Protein AF-B0CR31-F1 (afdb_monomer_lite)

Foldseek 3Di:
DDLPDPDPDPVVSVCVCVVQVVVVVVVCVVVVVVLVVCCVPPNDPVCSVVSVVVVCVVSVVVSVVVVVVSVVVVVVVVVVVVVVVVD

pLDDT: mean 82.7, std 15.29, range [37.91, 97.81]

Organism: Laccaria bicolor (strain S238N-H82 / ATCC MYA-4686) (NCBI:txid486041)

Sequence (87 aa):
MAIINGATTLDEVIKTIKGGFFAVIRISWIVSPLSLIIAQKFIPVELWVPFFNCVQFVLGTYFNMRVKQQRIAAIKKAEQEKRERKD

Radius of gyration: 18.49 Å; chains: 1; bounding box: 48×26×46 Å

Structure (mmCIF, N/CA/C/O backbone):
data_AF-B0CR31-F1
#
_entry.id   AF-B0CR31-F1
#
loop_
_atom_site.group_PDB
_atom_site.id
_atom_site.type_symbol
_atom_site.label_atom_id
_atom_site.label_alt_id
_atom_site.label_comp_id
_atom_site.label_asym_id
_atom_site.label_entity_id
_atom_site.label_seq_id
_atom_site.pdbx_PDB_ins_code
_atom_site.Cartn_x
_atom_site.Cartn_y
_atom_site.Cartn_z
_atom_site.occupancy
_atom_site.B_iso_or_equiv
_atom_site.auth_seq_id
_atom_site.auth_comp_id
_atom_site.auth_asym_id
_atom_site.auth_atom_id
_atom_site.pdbx_PDB_model_num
ATOM 1 N N . MET A 1 1 ? 2.625 20.069 10.823 1.00 37.91 1 MET A N 1
ATOM 2 C CA . MET A 1 1 ? 2.978 18.639 10.948 1.00 37.91 1 MET A CA 1
ATOM 3 C C . MET A 1 1 ? 1.816 17.914 11.603 1.00 37.91 1 MET A C 1
ATOM 5 O O . MET A 1 1 ? 1.634 18.035 12.804 1.00 37.91 1 MET A O 1
ATOM 9 N N . ALA A 1 2 ? 0.971 17.258 10.808 1.00 40.94 2 ALA A N 1
ATOM 10 C CA . ALA A 1 2 ? -0.155 16.485 11.321 1.00 40.94 2 ALA A CA 1
ATOM 11 C C . ALA A 1 2 ? 0.323 15.050 11.567 1.00 40.94 2 ALA A C 1
ATOM 13 O O . ALA A 1 2 ? 0.500 14.286 10.620 1.00 40.94 2 ALA A O 1
ATOM 14 N N . ILE A 1 3 ? 0.567 14.693 12.826 1.00 50.84 3 ILE A N 1
ATOM 15 C CA . ILE A 1 3 ? 0.937 13.329 13.220 1.00 50.84 3 ILE A CA 1
ATOM 16 C C . ILE A 1 3 ? -0.366 12.511 13.253 1.00 50.84 3 ILE A C 1
ATOM 18 O O . ILE A 1 3 ? -0.935 12.249 14.295 1.00 50.84 3 ILE A O 1
ATOM 22 N N . ILE A 1 4 ? -0.907 12.224 12.064 1.00 49.00 4 ILE A N 1
ATOM 23 C CA . ILE A 1 4 ? -2.128 11.446 11.793 1.00 49.00 4 ILE A CA 1
ATOM 24 C C . ILE A 1 4 ? -3.393 11.981 12.507 1.00 49.00 4 ILE A C 1
ATOM 26 O O . ILE A 1 4 ? -3.726 11.624 13.630 1.00 49.00 4 ILE A O 1
ATOM 30 N N . ASN A 1 5 ? -4.166 12.794 11.780 1.00 54.75 5 ASN A N 1
ATOM 31 C CA . ASN A 1 5 ? -5.565 13.129 12.089 1.00 54.75 5 ASN A CA 1
ATOM 32 C C . ASN A 1 5 ? -5.842 13.784 13.466 1.00 54.75 5 ASN A C 1
ATOM 34 O O . ASN A 1 5 ? -6.919 13.595 14.022 1.00 54.7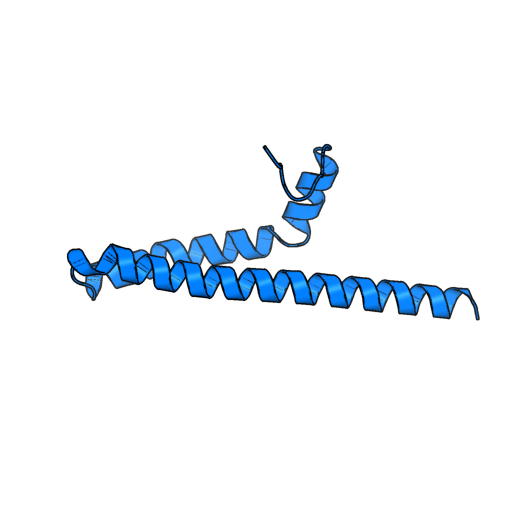5 5 ASN A O 1
ATOM 38 N N . GLY A 1 6 ? -4.896 14.564 14.003 1.00 54.66 6 GLY A N 1
ATOM 39 C CA . GLY A 1 6 ? -5.093 15.344 15.236 1.00 54.66 6 GLY A CA 1
ATOM 40 C C . GLY A 1 6 ? -4.785 14.604 16.541 1.00 54.66 6 GLY A C 1
ATOM 41 O O . GLY A 1 6 ? -4.977 15.186 17.603 1.00 54.66 6 GLY A O 1
ATOM 42 N N . ALA A 1 7 ? -4.277 13.370 16.470 1.00 54.41 7 ALA A N 1
ATOM 43 C CA . ALA A 1 7 ? -3.785 12.637 17.631 1.00 54.41 7 ALA A CA 1
ATOM 44 C C . ALA A 1 7 ? -2.501 13.291 18.167 1.00 54.41 7 ALA A C 1
ATOM 46 O O . ALA A 1 7 ? -1.464 13.287 17.502 1.00 54.41 7 ALA A O 1
ATOM 47 N N . THR A 1 8 ? -2.564 13.886 19.355 1.00 57.56 8 THR A N 1
ATOM 48 C CA . THR A 1 8 ? -1.412 14.546 19.997 1.00 57.56 8 THR A CA 1
ATOM 49 C C . THR A 1 8 ? -0.706 13.638 21.001 1.00 57.56 8 THR A C 1
ATOM 51 O O . THR A 1 8 ? 0.389 13.968 21.455 1.00 57.56 8 THR A O 1
ATOM 54 N N . THR A 1 9 ? -1.291 12.478 21.322 1.00 69.06 9 THR A N 1
ATOM 55 C CA . THR A 1 9 ? -0.763 11.540 22.322 1.00 69.06 9 THR A CA 1
ATOM 56 C C . THR A 1 9 ? -0.187 10.268 21.690 1.00 69.06 9 THR A C 1
ATOM 58 O O . THR A 1 9 ? -0.707 9.739 20.704 1.00 69.06 9 THR A O 1
ATOM 61 N N . LEU A 1 10 ? 0.903 9.746 22.269 1.00 61.75 10 LEU A N 1
ATOM 62 C CA . LEU A 1 10 ? 1.574 8.526 21.790 1.00 61.75 10 LEU A CA 1
ATOM 63 C C . LEU A 1 10 ? 0.634 7.310 21.785 1.00 61.75 10 LEU A C 1
ATOM 65 O O . LEU A 1 10 ? 0.705 6.485 20.874 1.00 61.75 10 LEU A O 1
ATOM 69 N N . ASP A 1 11 ? -0.290 7.230 22.742 1.00 65.62 11 ASP A N 1
ATOM 70 C CA . ASP A 1 11 ? -1.287 6.162 22.810 1.00 65.62 11 ASP A CA 1
ATOM 71 C C . ASP A 1 11 ? -2.273 6.199 21.640 1.00 65.62 11 ASP A C 1
ATOM 73 O O . ASP A 1 11 ? -2.589 5.153 21.073 1.00 65.62 11 ASP A O 1
ATOM 77 N N . GLU A 1 12 ? -2.724 7.381 21.211 1.00 62.84 12 GLU A N 1
ATOM 78 C CA . GLU A 1 12 ? -3.596 7.523 20.039 1.00 62.84 12 GLU A CA 1
ATOM 79 C C . GLU A 1 12 ? -2.875 7.150 18.744 1.00 62.84 12 GLU A C 1
ATOM 81 O O . GLU A 1 12 ? -3.453 6.480 17.881 1.00 62.84 12 GLU A O 1
ATOM 86 N N . VAL A 1 13 ? -1.595 7.510 18.625 1.00 62.84 13 VAL A N 1
ATOM 87 C CA . VAL A 1 13 ? -0.752 7.103 17.495 1.00 62.84 13 VAL A CA 1
ATOM 88 C C . VAL A 1 13 ? -0.605 5.581 17.474 1.00 62.84 13 VAL A C 1
ATOM 90 O O . VAL A 1 13 ? -0.863 4.958 16.444 1.00 62.84 13 VAL A O 1
ATOM 93 N N . ILE A 1 14 ? -0.294 4.945 18.607 1.00 64.56 14 ILE A N 1
ATOM 94 C CA . ILE A 1 14 ? -0.173 3.481 18.711 1.00 64.56 14 ILE A CA 1
ATOM 95 C C . ILE A 1 14 ? -1.508 2.793 18.405 1.00 64.56 14 ILE A C 1
ATOM 97 O O . ILE A 1 14 ? -1.534 1.782 17.700 1.00 64.56 14 ILE A O 1
ATOM 101 N N . LYS A 1 15 ? -2.627 3.333 18.894 1.00 66.94 15 LYS A N 1
ATOM 102 C CA . LYS A 1 15 ? -3.971 2.788 18.656 1.00 66.94 15 LYS A CA 1
ATOM 103 C C . LYS A 1 15 ? -4.369 2.905 17.185 1.00 66.94 15 LYS A C 1
ATOM 105 O O . LYS A 1 15 ? -4.952 1.975 16.636 1.00 66.94 15 LYS A O 1
ATOM 110 N N . THR A 1 16 ? -3.970 3.987 16.522 1.00 64.56 16 THR A N 1
ATOM 111 C CA . THR A 1 16 ? -4.168 4.198 15.080 1.00 64.56 16 THR A CA 1
ATOM 112 C C . THR A 1 16 ? -3.272 3.276 14.244 1.00 64.56 16 THR A C 1
ATOM 114 O O . THR A 1 16 ? -3.729 2.665 13.272 1.00 64.56 16 THR A O 1
ATOM 117 N N . ILE A 1 17 ? -2.017 3.089 14.671 1.00 64.56 17 ILE A N 1
ATOM 118 C CA . ILE A 1 17 ? -1.070 2.146 14.065 1.00 64.56 17 ILE A CA 1
ATOM 119 C C . ILE A 1 17 ? -1.601 0.714 14.155 1.00 64.56 17 ILE A C 1
ATOM 121 O O . ILE A 1 17 ? -1.706 0.030 13.137 1.00 64.56 17 ILE A O 1
ATOM 125 N N . LYS A 1 18 ? -2.007 0.272 15.348 1.00 63.41 18 LYS A N 1
ATOM 126 C CA . LYS A 1 18 ? -2.545 -1.076 15.579 1.00 63.41 18 LYS A CA 1
ATOM 127 C C . LYS A 1 18 ? -3.925 -1.286 14.946 1.00 63.41 18 LYS A C 1
ATOM 129 O O . LYS A 1 18 ? -4.210 -2.389 14.494 1.00 63.41 18 LYS A O 1
ATOM 134 N N . GLY A 1 19 ? -4.763 -0.249 14.896 1.00 64.31 19 GLY A N 1
ATOM 135 C CA . GLY A 1 19 ? -6.147 -0.330 14.421 1.00 64.31 19 GLY A CA 1
ATOM 136 C C . GLY A 1 19 ? -6.309 -0.402 12.899 1.00 64.31 19 GLY A C 1
ATOM 137 O O . GLY A 1 19 ? -7.274 -0.999 12.430 1.00 64.31 19 GLY A O 1
ATOM 138 N N . GLY A 1 20 ? -5.373 0.154 12.118 1.00 64.81 20 GLY A N 1
ATOM 139 C CA . GLY A 1 20 ? -5.491 0.149 10.650 1.00 64.81 20 GLY A CA 1
ATOM 140 C C . GLY A 1 20 ? -4.175 0.240 9.880 1.00 64.81 20 GLY A C 1
ATOM 141 O O . GLY A 1 20 ? -4.029 -0.386 8.830 1.00 64.81 20 GLY A O 1
ATOM 142 N N . PHE A 1 21 ? -3.182 0.948 10.414 1.00 68.88 21 PHE A N 1
ATOM 143 C CA . PHE A 1 21 ? -1.912 1.189 9.720 1.00 68.88 21 PHE A CA 1
ATOM 144 C C . PHE A 1 21 ? -1.008 -0.048 9.650 1.00 68.88 21 PHE A C 1
ATOM 146 O O . PHE A 1 21 ? -0.225 -0.185 8.718 1.00 68.88 21 PHE A O 1
ATOM 153 N N . PHE A 1 22 ? -1.141 -1.005 10.567 1.00 76.06 22 PHE A N 1
ATOM 154 C CA . PHE A 1 22 ? -0.339 -2.227 10.532 1.00 76.06 22 PHE A CA 1
ATOM 155 C C . PHE A 1 22 ? -0.648 -3.110 9.313 1.00 76.06 22 PHE A C 1
ATOM 157 O O . PHE A 1 22 ? 0.259 -3.693 8.719 1.00 76.06 22 PHE A O 1
ATOM 164 N N . ALA A 1 23 ? -1.912 -3.159 8.880 1.00 77.56 23 ALA A N 1
ATOM 165 C CA . ALA A 1 23 ? -2.288 -3.831 7.636 1.00 77.56 23 ALA A CA 1
ATOM 166 C C . ALA A 1 23 ? -1.695 -3.117 6.411 1.00 77.56 23 ALA A C 1
ATOM 168 O O . ALA A 1 23 ? -1.200 -3.777 5.499 1.00 77.56 23 ALA A O 1
ATOM 169 N N . VAL A 1 24 ? -1.689 -1.780 6.426 1.00 79.75 24 VAL A N 1
ATOM 170 C CA . VAL A 1 24 ? -1.062 -0.947 5.390 1.00 79.75 24 VAL A CA 1
ATOM 171 C C . VAL A 1 24 ? 0.436 -1.231 5.306 1.00 79.75 24 VAL A C 1
ATOM 173 O O . VAL A 1 24 ? 0.936 -1.528 4.228 1.00 79.75 24 VAL A O 1
ATOM 176 N N . ILE A 1 25 ? 1.137 -1.230 6.444 1.00 84.69 25 ILE A N 1
ATOM 177 C CA . ILE A 1 25 ? 2.579 -1.499 6.518 1.00 84.69 25 ILE A CA 1
ATOM 178 C C . ILE A 1 25 ? 2.904 -2.875 5.925 1.00 84.69 25 ILE A C 1
ATOM 180 O O . ILE A 1 25 ? 3.777 -2.968 5.067 1.00 84.69 25 ILE A O 1
ATOM 184 N N . ARG A 1 26 ? 2.177 -3.933 6.310 1.00 86.75 26 ARG A N 1
ATOM 185 C CA . ARG A 1 26 ? 2.405 -5.284 5.765 1.00 86.75 26 ARG A CA 1
ATOM 186 C C . ARG A 1 26 ? 2.221 -5.349 4.251 1.00 86.75 26 ARG A C 1
ATOM 188 O O . ARG A 1 26 ? 3.026 -5.972 3.569 1.00 86.75 26 ARG A O 1
ATOM 195 N N . ILE A 1 27 ? 1.174 -4.711 3.727 1.00 89.19 27 ILE A N 1
ATOM 196 C CA . ILE A 1 27 ? 0.918 -4.678 2.283 1.00 89.19 27 ILE A CA 1
ATOM 197 C C . ILE A 1 27 ? 2.050 -3.933 1.575 1.00 89.19 27 ILE A C 1
ATOM 199 O O . ILE A 1 27 ? 2.589 -4.439 0.595 1.00 89.19 27 ILE A O 1
ATOM 203 N N . SER A 1 28 ? 2.477 -2.786 2.103 1.00 88.81 28 SER A N 1
ATOM 204 C CA . SER A 1 28 ? 3.588 -2.016 1.539 1.00 88.81 28 SER A CA 1
ATOM 205 C C . SER A 1 28 ? 4.897 -2.809 1.502 1.00 88.81 28 SER A C 1
ATOM 207 O O . SER A 1 28 ? 5.625 -2.723 0.516 1.00 88.81 28 SER A O 1
ATOM 209 N N . TRP A 1 29 ? 5.183 -3.622 2.524 1.00 92.69 29 TRP A N 1
ATOM 210 C CA . TRP A 1 29 ? 6.387 -4.465 2.571 1.00 92.69 29 TRP A CA 1
ATOM 211 C C . TRP A 1 29 ? 6.413 -5.554 1.497 1.00 92.69 29 TRP A C 1
ATOM 213 O O . TRP A 1 29 ? 7.489 -5.971 1.088 1.00 92.69 29 TRP A O 1
ATOM 223 N N . ILE A 1 30 ? 5.250 -5.999 1.024 1.00 94.50 30 ILE A N 1
ATOM 224 C CA . ILE A 1 30 ? 5.143 -6.987 -0.054 1.00 94.50 30 ILE A CA 1
ATOM 225 C C . ILE A 1 30 ? 5.138 -6.286 -1.412 1.00 94.50 30 ILE A C 1
ATOM 227 O O . ILE A 1 30 ? 5.850 -6.682 -2.333 1.00 94.50 30 ILE A O 1
ATOM 231 N N . VAL A 1 31 ? 4.348 -5.219 -1.542 1.00 95.25 31 VAL A N 1
ATOM 232 C CA . VAL A 1 31 ? 4.149 -4.545 -2.826 1.00 95.25 31 VAL A CA 1
ATOM 233 C C . VAL A 1 31 ? 5.404 -3.799 -3.259 1.00 95.25 31 VAL A C 1
ATOM 235 O O . VAL A 1 31 ? 5.704 -3.800 -4.446 1.00 95.25 31 VAL A O 1
ATOM 238 N N . SER A 1 32 ? 6.178 -3.223 -2.336 1.00 93.75 32 SER A N 1
ATOM 239 C CA . SER A 1 32 ? 7.406 -2.494 -2.675 1.00 93.75 32 SER A CA 1
ATOM 240 C C . SER A 1 32 ? 8.445 -3.363 -3.414 1.00 93.75 32 SER A C 1
ATOM 242 O O . SER A 1 32 ? 8.766 -3.042 -4.563 1.00 93.75 32 SER A O 1
ATOM 244 N N . PRO A 1 33 ? 8.917 -4.506 -2.867 1.00 96.12 33 PRO A N 1
ATOM 245 C CA . PRO A 1 33 ? 9.849 -5.375 -3.585 1.00 96.12 33 PRO A CA 1
ATOM 246 C C . PRO A 1 33 ? 9.217 -6.024 -4.821 1.00 96.12 33 PRO A C 1
ATOM 248 O O . PRO A 1 33 ? 9.893 -6.161 -5.837 1.00 96.12 33 PRO A O 1
ATOM 251 N N . LEU A 1 34 ? 7.926 -6.378 -4.786 1.00 96.88 34 LEU A N 1
ATOM 252 C CA . LEU A 1 34 ? 7.246 -6.958 -5.948 1.00 96.88 34 LEU A CA 1
ATOM 253 C C . LEU A 1 34 ? 7.204 -5.978 -7.128 1.00 96.88 34 LEU A C 1
ATOM 255 O O . LEU A 1 34 ? 7.538 -6.342 -8.253 1.00 96.88 34 LEU A O 1
ATOM 259 N N . SER A 1 35 ? 6.843 -4.723 -6.861 1.00 96.50 35 SER A N 1
ATOM 260 C CA . SER A 1 35 ? 6.811 -3.660 -7.871 1.00 96.50 35 SER A CA 1
ATOM 261 C C . SER A 1 35 ? 8.205 -3.403 -8.430 1.00 96.50 35 SER A C 1
ATOM 263 O O . SER A 1 35 ? 8.355 -3.220 -9.633 1.00 96.50 35 SER A O 1
ATOM 265 N N . LEU A 1 36 ? 9.232 -3.439 -7.575 1.00 96.38 36 LEU A N 1
ATOM 266 C CA . LEU A 1 36 ? 10.618 -3.270 -7.996 1.00 96.38 36 LEU A CA 1
ATOM 267 C C . LEU A 1 36 ? 11.087 -4.407 -8.913 1.00 96.38 36 LEU A C 1
ATOM 269 O O . LEU A 1 36 ? 11.668 -4.134 -9.958 1.00 96.38 36 LEU A O 1
ATOM 273 N N . ILE A 1 37 ? 10.801 -5.665 -8.565 1.00 97.75 37 ILE A N 1
ATOM 274 C CA . ILE A 1 37 ? 11.149 -6.824 -9.401 1.00 97.75 37 ILE A CA 1
ATOM 275 C C . ILE A 1 37 ? 10.465 -6.718 -10.768 1.00 97.75 37 ILE A C 1
ATOM 277 O O . ILE A 1 37 ? 11.099 -6.969 -11.793 1.00 97.75 37 ILE A O 1
ATOM 281 N N . ILE A 1 38 ? 9.193 -6.308 -10.796 1.00 97.31 38 ILE A N 1
ATOM 282 C CA . ILE A 1 38 ? 8.455 -6.105 -12.047 1.00 97.31 38 ILE A CA 1
ATOM 283 C C . ILE A 1 38 ? 9.098 -4.989 -12.878 1.00 97.31 38 ILE A C 1
ATOM 285 O O . ILE A 1 38 ? 9.362 -5.192 -14.063 1.00 97.31 38 ILE A O 1
ATOM 289 N N . ALA A 1 39 ? 9.402 -3.846 -12.257 1.00 97.06 39 ALA A N 1
ATOM 290 C CA . ALA A 1 39 ? 10.048 -2.725 -12.930 1.00 97.06 39 ALA A CA 1
ATOM 291 C C . ALA A 1 39 ? 11.399 -3.135 -13.534 1.00 97.06 39 ALA A C 1
ATOM 293 O O . ALA A 1 39 ? 11.666 -2.860 -14.698 1.00 97.06 39 ALA A O 1
ATOM 294 N N . GLN A 1 40 ? 12.215 -3.870 -12.775 1.00 96.94 40 GLN A N 1
ATOM 295 C CA . GLN A 1 40 ? 13.536 -4.325 -13.208 1.00 96.94 40 GLN A CA 1
ATOM 296 C C . GLN A 1 40 ? 13.498 -5.360 -14.336 1.00 96.94 40 GLN A C 1
ATOM 298 O O . GLN A 1 40 ? 14.408 -5.388 -15.161 1.00 96.94 40 GLN A O 1
ATOM 303 N N . LYS A 1 41 ? 12.501 -6.251 -14.355 1.00 97.06 41 LYS A N 1
ATOM 304 C CA . LYS A 1 41 ? 12.450 -7.365 -15.314 1.00 97.06 41 LYS A CA 1
ATOM 305 C C . LYS A 1 41 ? 11.664 -7.053 -16.582 1.00 97.06 41 LYS A C 1
ATOM 307 O O . LYS A 1 41 ? 11.961 -7.653 -17.610 1.00 97.06 41 LYS A O 1
ATOM 312 N N . PHE A 1 42 ? 10.675 -6.163 -16.512 1.00 96.69 42 PHE A N 1
ATOM 313 C CA . PHE A 1 42 ? 9.685 -6.010 -17.583 1.00 96.69 42 PHE A CA 1
ATOM 314 C C . PHE A 1 42 ? 9.496 -4.574 -18.084 1.00 96.69 42 PHE A C 1
ATOM 316 O O . PHE A 1 42 ? 8.871 -4.401 -19.127 1.00 96.69 42 PHE A O 1
ATOM 323 N N . ILE A 1 43 ? 9.996 -3.550 -17.380 1.00 95.56 43 ILE A N 1
ATOM 324 C CA . ILE A 1 43 ? 9.682 -2.145 -17.683 1.00 95.56 43 ILE A CA 1
ATOM 325 C C . ILE A 1 43 ? 10.963 -1.361 -18.040 1.00 95.56 43 ILE A C 1
ATOM 327 O O . ILE A 1 43 ? 11.898 -1.331 -17.235 1.00 95.56 43 ILE A O 1
ATOM 331 N N . PRO A 1 44 ? 11.016 -0.678 -19.201 1.00 96.69 44 PRO A N 1
ATOM 332 C CA . PRO A 1 44 ? 12.082 0.273 -19.534 1.00 96.69 44 PRO A CA 1
ATOM 333 C C . PRO A 1 44 ? 12.220 1.386 -18.488 1.00 96.69 44 PRO A C 1
ATOM 335 O O . PRO 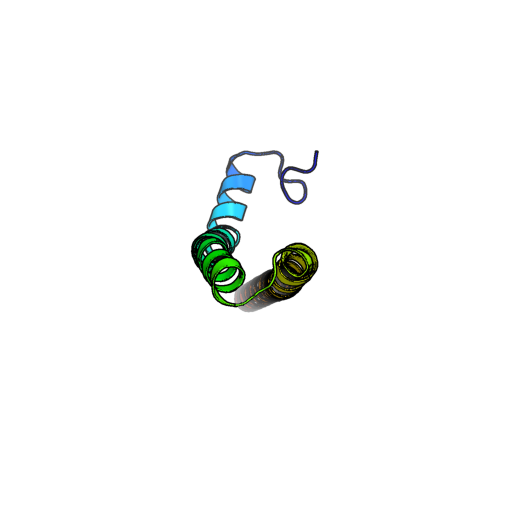A 1 44 ? 11.216 1.843 -17.940 1.00 96.69 44 PRO A O 1
ATOM 338 N N . VAL A 1 45 ? 13.444 1.850 -18.220 1.00 96.06 45 VAL A N 1
ATOM 339 C CA . VAL A 1 45 ? 13.754 2.782 -17.113 1.00 96.06 45 VAL A CA 1
ATOM 340 C C . VAL A 1 45 ? 12.978 4.098 -17.228 1.00 96.06 45 VAL A C 1
ATOM 342 O O . VAL A 1 45 ? 12.480 4.622 -16.233 1.00 96.06 45 VAL A O 1
ATOM 345 N N . GLU A 1 46 ? 12.790 4.599 -18.445 1.00 96.88 46 GLU A N 1
ATOM 346 C CA . GLU A 1 46 ? 12.002 5.792 -18.756 1.00 96.88 46 GLU A CA 1
ATOM 347 C C . GLU A 1 46 ? 10.519 5.677 -18.351 1.00 96.88 46 GLU A C 1
ATOM 349 O O . GLU A 1 46 ? 9.865 6.689 -18.094 1.00 96.88 46 GLU A O 1
ATOM 354 N N . LEU A 1 47 ? 9.989 4.455 -18.221 1.00 97.75 47 LEU A N 1
ATOM 355 C CA . LEU A 1 47 ? 8.611 4.184 -17.802 1.00 97.75 47 LEU A CA 1
ATOM 356 C C . LEU A 1 47 ? 8.481 3.865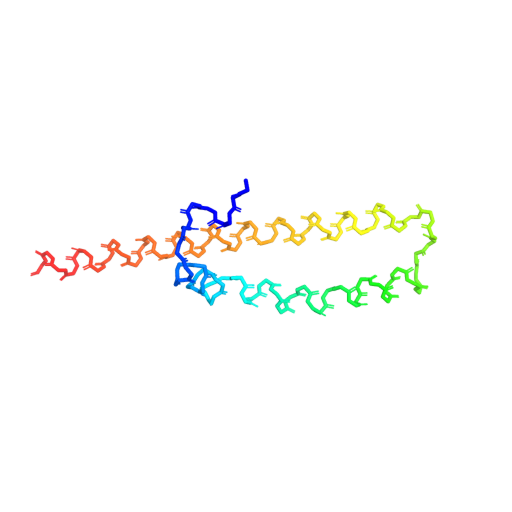 -16.305 1.00 97.75 47 LEU A C 1
ATOM 358 O O . LEU A 1 47 ? 7.369 3.651 -15.818 1.00 97.75 47 LEU A O 1
ATOM 362 N N . TRP A 1 48 ? 9.575 3.866 -15.539 1.00 97.06 48 TRP A N 1
ATOM 363 C CA . TRP A 1 48 ? 9.522 3.538 -14.110 1.00 97.06 48 TRP A CA 1
ATOM 364 C C . TRP A 1 48 ? 8.695 4.546 -13.319 1.00 97.06 48 TRP A C 1
ATOM 366 O O . TRP A 1 48 ? 7.862 4.153 -12.505 1.00 97.06 48 TRP A O 1
ATOM 376 N N . VAL A 1 49 ? 8.884 5.842 -13.577 1.00 96.94 49 VAL A N 1
ATOM 377 C CA . VAL A 1 49 ? 8.141 6.906 -12.889 1.00 96.94 49 VAL A CA 1
ATOM 378 C C . VAL A 1 49 ? 6.624 6.731 -13.059 1.00 96.94 49 VAL A C 1
ATOM 380 O O . VAL A 1 49 ? 5.938 6.629 -12.036 1.00 96.94 49 VAL A O 1
ATOM 383 N N . 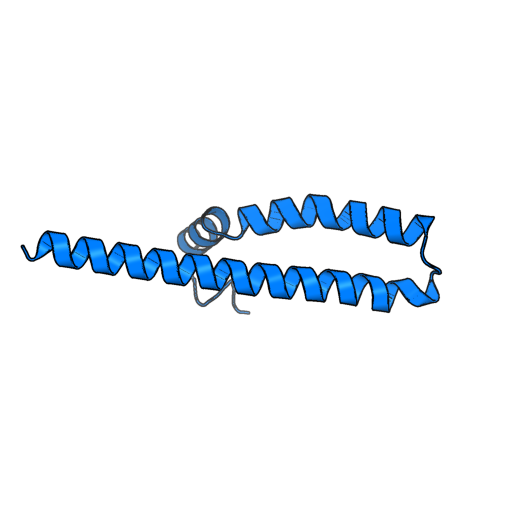PRO A 1 50 ? 6.059 6.649 -14.281 1.00 97.75 50 PRO A N 1
ATOM 384 C CA . PRO A 1 50 ? 4.620 6.441 -14.441 1.00 97.75 50 PRO A CA 1
ATOM 385 C C . PRO A 1 50 ? 4.145 5.082 -13.902 1.00 97.75 50 PRO A C 1
ATOM 387 O O . PRO A 1 50 ? 3.063 5.016 -13.317 1.00 97.75 50 PRO A O 1
ATOM 390 N N . PHE A 1 51 ? 4.949 4.017 -14.010 1.00 97.56 51 PHE A N 1
ATOM 391 C CA . PHE A 1 51 ? 4.623 2.710 -13.430 1.00 97.56 51 PHE A CA 1
ATOM 392 C C . PHE A 1 51 ? 4.446 2.780 -11.905 1.00 97.56 51 PHE A C 1
ATOM 394 O O . PHE A 1 51 ? 3.396 2.396 -11.383 1.00 97.56 51 PHE A O 1
ATOM 401 N N . PHE A 1 52 ? 5.430 3.320 -11.181 1.00 97.00 52 PHE A N 1
ATOM 402 C CA . PHE A 1 52 ? 5.3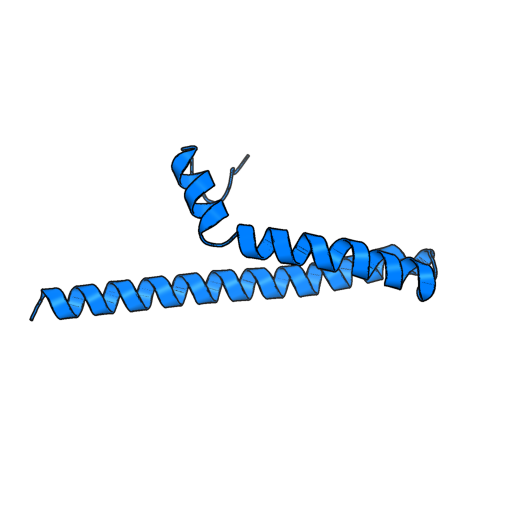52 3.431 -9.724 1.00 97.00 52 PHE A CA 1
ATOM 403 C C . PHE A 1 52 ? 4.239 4.381 -9.271 1.00 97.00 52 PHE A C 1
ATOM 405 O O . PHE A 1 52 ? 3.574 4.094 -8.275 1.00 97.00 52 PHE A O 1
ATOM 412 N N . ASN A 1 53 ? 3.970 5.458 -10.019 1.00 97.62 53 ASN A N 1
ATOM 413 C CA . ASN A 1 53 ? 2.819 6.327 -9.757 1.00 97.62 53 ASN A CA 1
ATOM 414 C C . ASN A 1 53 ? 1.490 5.572 -9.890 1.00 97.62 53 ASN A C 1
ATOM 416 O O . ASN A 1 53 ? 0.611 5.730 -9.045 1.00 97.62 53 ASN A O 1
ATOM 420 N N . CYS A 1 54 ? 1.346 4.714 -10.902 1.00 97.81 54 CYS A N 1
ATOM 421 C CA . CYS A 1 54 ? 0.157 3.880 -11.066 1.00 97.81 54 CYS A CA 1
ATOM 422 C C . CYS A 1 54 ? -0.027 2.921 -9.878 1.00 97.81 54 CYS A C 1
ATOM 424 O O . CYS A 1 54 ? -1.104 2.865 -9.280 1.00 97.81 54 CYS A O 1
ATOM 426 N N . VAL A 1 55 ? 1.042 2.234 -9.460 1.00 96.31 55 VAL A N 1
ATOM 427 C CA . VAL A 1 55 ? 1.015 1.363 -8.274 1.00 96.31 55 VAL A CA 1
ATOM 428 C C . VAL A 1 55 ? 0.622 2.150 -7.019 1.00 96.31 55 VAL A C 1
ATOM 430 O O . VAL A 1 55 ? -0.259 1.719 -6.270 1.00 96.31 55 VAL A O 1
ATOM 433 N N . GLN A 1 56 ? 1.226 3.322 -6.794 1.00 94.12 56 GLN A N 1
ATOM 434 C CA . GLN A 1 56 ? 0.888 4.188 -5.662 1.00 94.12 56 GLN A CA 1
ATOM 435 C C . GLN A 1 56 ? -0.559 4.683 -5.716 1.00 94.12 56 GLN A C 1
ATOM 437 O O . GLN A 1 56 ? -1.216 4.723 -4.677 1.00 94.12 56 GLN A O 1
ATOM 442 N N . PHE A 1 57 ? -1.084 5.013 -6.895 1.00 95.81 57 PHE A N 1
ATOM 443 C CA . PHE A 1 57 ? -2.473 5.430 -7.065 1.00 95.81 57 PHE A CA 1
ATOM 444 C C . PHE A 1 57 ? -3.455 4.306 -6.709 1.00 95.81 57 PHE A C 1
ATOM 446 O O . PHE A 1 57 ? -4.420 4.534 -5.970 1.00 95.81 57 PHE A O 1
ATOM 453 N N . VAL A 1 58 ? -3.191 3.079 -7.171 1.00 95.56 58 VAL A N 1
ATOM 454 C CA . VAL A 1 58 ? -4.021 1.904 -6.861 1.00 95.56 58 VAL A CA 1
ATOM 455 C C . VAL A 1 58 ? -3.976 1.590 -5.365 1.00 95.56 58 VAL A C 1
ATOM 457 O O . VAL A 1 58 ? -5.026 1.447 -4.734 1.00 95.56 58 VAL A O 1
ATOM 460 N N . LEU A 1 59 ? -2.781 1.548 -4.768 1.00 92.19 59 LEU A N 1
ATOM 461 C CA . LEU A 1 59 ? -2.621 1.336 -3.327 1.00 92.19 59 LEU A CA 1
ATOM 462 C C . LEU A 1 59 ? -3.285 2.439 -2.504 1.00 92.19 59 LEU A C 1
ATOM 464 O O . LEU A 1 59 ? -3.997 2.149 -1.543 1.00 92.19 59 LEU A O 1
ATOM 468 N N . GLY A 1 60 ? -3.085 3.697 -2.892 1.00 89.12 60 GLY A N 1
ATOM 469 C CA . GLY A 1 60 ? -3.684 4.857 -2.247 1.00 89.12 60 GLY A CA 1
ATOM 470 C C . GLY A 1 60 ? -5.204 4.764 -2.260 1.00 89.12 60 GLY A C 1
ATOM 471 O O . GLY A 1 60 ? -5.838 4.876 -1.211 1.00 89.12 60 GLY A O 1
ATOM 472 N N . THR A 1 61 ? -5.798 4.478 -3.418 1.00 93.56 61 THR A N 1
ATOM 473 C CA . THR A 1 61 ? -7.246 4.274 -3.555 1.00 93.56 61 THR A CA 1
ATOM 474 C C . THR A 1 61 ? -7.741 3.127 -2.675 1.00 93.56 61 THR A C 1
ATOM 476 O O . THR A 1 61 ? -8.709 3.295 -1.928 1.00 93.56 61 THR A O 1
ATOM 479 N N . TYR A 1 62 ? -7.052 1.983 -2.690 1.00 89.50 62 TYR A N 1
ATOM 480 C CA . TYR A 1 62 ? -7.411 0.826 -1.872 1.00 89.50 62 TYR A CA 1
ATOM 481 C C . TYR A 1 62 ? -7.363 1.132 -0.369 1.00 89.50 62 TYR A C 1
ATOM 483 O O . TYR A 1 62 ? -8.298 0.802 0.365 1.00 89.50 62 TYR A O 1
ATOM 491 N N . PHE A 1 63 ? -6.315 1.806 0.110 1.00 85.88 63 PHE A N 1
ATOM 492 C CA . PHE A 1 63 ? -6.207 2.172 1.522 1.00 85.88 63 PHE A CA 1
ATOM 493 C C . PHE A 1 63 ? -7.268 3.188 1.936 1.00 85.88 63 PHE A C 1
ATOM 495 O O . PHE A 1 63 ? -7.915 2.994 2.966 1.00 85.88 63 PHE A O 1
ATOM 502 N N . ASN A 1 64 ? -7.527 4.210 1.115 1.00 85.75 64 ASN A N 1
ATOM 503 C CA . ASN A 1 64 ? -8.609 5.164 1.365 1.00 85.75 64 ASN A CA 1
ATOM 504 C C . ASN A 1 64 ? -9.971 4.459 1.462 1.00 85.75 64 ASN A C 1
ATOM 506 O O . ASN A 1 64 ? -10.751 4.720 2.383 1.00 85.75 64 ASN A O 1
ATOM 510 N N . MET A 1 65 ? -10.238 3.509 0.562 1.00 89.25 65 MET A N 1
ATOM 511 C CA . MET A 1 65 ? -11.450 2.691 0.597 1.00 89.25 65 MET A CA 1
ATOM 512 C C . MET A 1 65 ? -11.536 1.855 1.881 1.00 89.25 65 MET A C 1
ATOM 514 O O . MET A 1 65 ? -12.566 1.874 2.557 1.00 89.25 65 MET A O 1
ATOM 518 N N . ARG A 1 66 ? -10.466 1.140 2.250 1.00 83.81 66 ARG A N 1
ATOM 519 C CA . ARG A 1 66 ? -10.444 0.267 3.436 1.00 83.81 66 ARG A CA 1
ATOM 520 C C . ARG A 1 66 ? -10.620 1.045 4.734 1.00 83.81 66 ARG A C 1
ATOM 522 O O . ARG A 1 66 ? -11.409 0.622 5.577 1.00 83.81 66 ARG A O 1
ATOM 529 N N . VAL A 1 67 ? -9.962 2.194 4.875 1.00 82.56 67 VAL A N 1
ATOM 530 C CA . VAL A 1 67 ? -10.126 3.074 6.042 1.00 82.56 67 VAL A CA 1
ATOM 531 C C . VAL A 1 67 ? -11.573 3.563 6.142 1.00 82.56 67 VAL A C 1
ATOM 533 O O . VAL A 1 67 ? -12.175 3.504 7.216 1.00 82.56 67 VAL A O 1
ATOM 536 N N . LYS A 1 68 ? -12.182 3.970 5.019 1.00 82.56 68 LYS A N 1
ATOM 537 C CA . LYS A 1 68 ? -13.591 4.388 4.990 1.00 82.56 68 LYS A CA 1
ATOM 538 C C . LYS A 1 68 ? -14.537 3.248 5.386 1.00 82.56 68 LYS A C 1
ATOM 540 O O . LYS A 1 68 ? -15.449 3.470 6.180 1.00 82.56 68 LYS A O 1
ATOM 545 N N . GLN A 1 69 ? -14.301 2.030 4.897 1.00 84.75 69 GLN A N 1
ATOM 546 C CA . GLN A 1 69 ? -15.086 0.849 5.277 1.00 84.75 69 GLN A CA 1
ATOM 547 C C . GLN A 1 69 ? -14.974 0.529 6.772 1.00 84.75 69 GLN A C 1
ATOM 549 O O . GLN A 1 69 ? -15.994 0.317 7.426 1.00 84.75 69 GLN A O 1
ATOM 554 N N . GLN A 1 70 ? -13.758 0.528 7.325 1.00 82.06 70 GLN A N 1
ATOM 555 C CA . GLN A 1 70 ? -13.534 0.272 8.751 1.00 82.06 70 GLN A CA 1
ATOM 556 C C . GLN A 1 70 ? -14.232 1.315 9.627 1.00 82.06 70 GLN A C 1
ATOM 558 O O . GLN A 1 70 ? -14.873 0.958 10.615 1.00 82.06 70 GLN A O 1
ATOM 563 N N . ARG A 1 71 ? -14.184 2.592 9.230 1.00 82.44 71 ARG A N 1
ATOM 564 C CA . ARG A 1 71 ? -14.885 3.673 9.929 1.00 82.44 71 ARG A CA 1
ATOM 565 C C . ARG A 1 71 ? -16.401 3.464 9.937 1.00 82.44 71 ARG A C 1
ATOM 567 O O . ARG A 1 71 ? -17.018 3.587 10.989 1.00 82.44 71 ARG A O 1
ATOM 574 N N . ILE A 1 72 ? -17.001 3.117 8.797 1.00 87.25 72 ILE A N 1
ATOM 575 C CA . ILE A 1 72 ? -18.447 2.850 8.706 1.00 87.25 72 ILE A CA 1
ATOM 576 C C . ILE A 1 72 ? -18.834 1.636 9.562 1.00 87.25 72 ILE A C 1
ATOM 578 O O . ILE A 1 72 ? -19.836 1.685 10.270 1.00 87.25 72 ILE A O 1
ATOM 582 N N . ALA A 1 73 ? -18.040 0.562 9.539 1.00 87.19 73 ALA A N 1
ATOM 583 C CA . ALA A 1 73 ? -18.288 -0.621 10.360 1.00 87.19 73 ALA A CA 1
ATOM 584 C C . ALA A 1 73 ? -18.216 -0.312 11.866 1.00 87.19 73 ALA A C 1
ATOM 586 O O . ALA A 1 73 ? -19.052 -0.793 12.626 1.00 87.19 73 ALA A O 1
ATOM 587 N N . ALA A 1 74 ? -17.259 0.518 12.292 1.00 86.50 74 ALA A N 1
ATOM 588 C CA . ALA A 1 74 ? -17.154 0.964 13.679 1.00 86.50 74 ALA A CA 1
ATOM 589 C C . ALA A 1 74 ? -18.369 1.804 14.110 1.00 86.50 74 ALA A C 1
ATOM 591 O O . ALA A 1 74 ? -18.905 1.582 15.193 1.00 86.50 74 ALA A O 1
ATOM 592 N N . ILE A 1 75 ? -18.845 2.713 13.249 1.00 87.75 75 ILE A N 1
ATOM 593 C CA . ILE A 1 75 ? -20.051 3.518 13.513 1.00 87.75 75 ILE A CA 1
ATOM 594 C C . ILE A 1 75 ? -21.285 2.618 13.651 1.00 87.75 75 ILE A C 1
ATOM 596 O O . ILE A 1 75 ? -22.011 2.739 14.633 1.00 87.75 75 ILE A O 1
ATOM 600 N N . LYS A 1 76 ? -21.487 1.669 12.724 1.00 90.25 76 LYS A N 1
ATOM 601 C CA . LYS A 1 76 ? -22.619 0.727 12.777 1.00 90.25 76 LYS A CA 1
ATOM 602 C C . LYS A 1 76 ? -22.631 -0.102 14.063 1.00 90.25 76 LYS A C 1
ATOM 604 O O . LYS A 1 76 ? -23.682 -0.249 14.677 1.00 90.25 76 LYS A O 1
ATOM 609 N N . LYS A 1 77 ? -21.469 -0.611 14.490 1.00 87.75 77 LYS A N 1
ATOM 610 C CA . LYS A 1 77 ? -21.343 -1.342 15.762 1.00 87.75 77 LYS A CA 1
ATOM 611 C C . LYS A 1 77 ? -21.716 -0.463 16.957 1.00 87.75 77 LYS A C 1
ATOM 613 O O . LYS A 1 77 ? -22.505 -0.881 17.794 1.00 87.75 77 LYS A O 1
ATOM 618 N N . ALA A 1 78 ? -21.222 0.774 16.993 1.00 88.06 78 ALA A N 1
ATOM 619 C CA . ALA A 1 78 ? -21.531 1.708 18.073 1.00 88.06 78 ALA A CA 1
ATOM 620 C C . ALA A 1 78 ? -23.022 2.101 18.128 1.00 88.06 78 ALA A C 1
ATOM 622 O O . ALA A 1 78 ? -23.553 2.332 19.212 1.00 88.06 78 ALA A O 1
ATOM 623 N N . GLU A 1 79 ? -23.711 2.197 16.986 1.00 90.31 79 GLU A N 1
ATOM 624 C CA . GLU A 1 79 ? -25.159 2.447 16.942 1.00 90.31 79 GLU A CA 1
ATOM 625 C C . GLU A 1 79 ? -25.973 1.253 17.446 1.00 90.31 79 GLU A C 1
ATOM 627 O O . GLU A 1 79 ? -26.940 1.446 18.184 1.00 90.31 79 GLU A O 1
ATOM 632 N N . GLN A 1 80 ? -25.569 0.032 17.091 1.00 89.12 80 GLN A N 1
ATOM 633 C CA . GLN A 1 80 ? -26.223 -1.189 17.553 1.00 89.12 80 GLN A CA 1
ATOM 634 C C . GLN A 1 80 ? -26.084 -1.359 19.075 1.00 89.12 80 GLN A C 1
ATOM 636 O O . GLN A 1 80 ? -27.091 -1.497 19.764 1.00 89.12 80 GLN A O 1
ATOM 641 N N . GLU A 1 81 ? -24.875 -1.189 19.620 1.00 88.62 81 GLU A N 1
ATOM 642 C CA . GLU A 1 81 ? -24.621 -1.227 21.072 1.00 88.62 81 GLU A CA 1
ATOM 643 C C . GLU A 1 81 ? -25.374 -0.139 21.863 1.00 88.62 81 GLU A C 1
ATOM 645 O O . GLU A 1 81 ? -25.544 -0.242 23.080 1.00 88.62 81 GLU A O 1
ATOM 650 N N . LYS A 1 82 ? -25.766 0.962 21.209 1.00 88.56 82 LYS A N 1
ATOM 651 C CA . LYS A 1 82 ? -26.586 2.018 21.823 1.00 88.56 82 LYS A CA 1
ATOM 652 C C . LYS A 1 82 ? -28.075 1.684 21.814 1.00 88.56 82 LYS A C 1
ATOM 654 O O . LYS A 1 82 ? -28.775 2.177 22.691 1.00 88.56 82 LYS A O 1
ATOM 659 N N . ARG A 1 83 ? -28.557 0.912 20.834 1.00 86.75 83 ARG A N 1
ATOM 660 C CA . ARG A 1 83 ? -29.945 0.421 20.801 1.00 86.75 83 ARG A CA 1
ATOM 661 C C . ARG A 1 83 ? -30.149 -0.654 21.863 1.00 86.75 83 ARG A C 1
ATOM 663 O O . ARG A 1 83 ? -31.011 -0.484 22.706 1.00 86.75 83 ARG A O 1
ATOM 670 N N . GLU A 1 84 ? -29.250 -1.634 21.924 1.00 83.06 84 GLU A N 1
ATOM 671 C CA . GLU A 1 84 ? -29.291 -2.732 22.907 1.00 83.06 84 GLU A CA 1
ATOM 672 C C . GLU A 1 84 ? -29.184 -2.268 24.373 1.00 83.06 84 GLU A C 1
ATOM 674 O O . GLU A 1 84 ? -29.581 -2.992 25.271 1.00 83.06 84 GLU A O 1
ATOM 679 N N . ARG A 1 85 ? -28.639 -1.071 24.639 1.00 79.69 85 ARG A N 1
ATOM 680 C CA . ARG 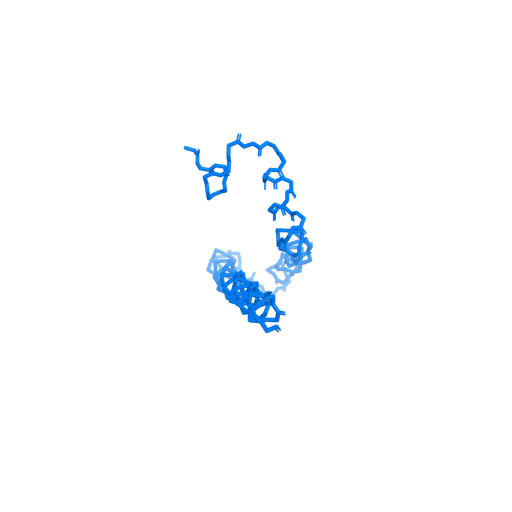A 1 85 ? -28.590 -0.473 25.989 1.00 79.69 85 ARG A CA 1
ATOM 681 C C . ARG A 1 85 ? -29.822 0.353 26.366 1.00 79.69 85 ARG A C 1
ATOM 683 O O . ARG A 1 85 ? -29.895 0.820 27.501 1.00 79.69 85 ARG A O 1
ATOM 690 N N . LYS A 1 86 ? -30.698 0.653 25.406 1.00 73.44 86 LYS A N 1
ATOM 691 C CA . LYS A 1 86 ? -31.916 1.449 25.620 1.00 73.44 86 LYS A CA 1
ATOM 692 C C . LYS A 1 86 ? -33.166 0.587 25.801 1.00 73.44 86 LYS A C 1
ATOM 694 O O . LYS A 1 86 ? -34.143 1.119 26.322 1.00 73.44 86 LYS A O 1
ATOM 699 N N . ASP A 1 87 ? -33.109 -0.667 25.365 1.00 58.44 87 ASP A N 1
ATOM 700 C CA . ASP A 1 87 ? -34.105 -1.713 25.614 1.00 58.44 87 ASP A CA 1
ATOM 701 C C . ASP A 1 87 ? -33.773 -2.467 26.916 1.00 58.44 87 ASP A C 1
ATOM 703 O O . ASP A 1 87 ? -34.723 -2.912 27.597 1.00 58.44 87 ASP A O 1
#

InterPro domains:
  IPR007248 Mpv17/PMP22 [PF04117] (4-63)

Secondary structure (DSSP, 8-state):
--SSTT--SHHHHHHHIIIIIHHHHHHHHHHHHHHHHHHHHHS-GGGHHHHHHHHHHHHHHHHHHHHHHHHHHHHHHHHHHHHTTT-